Protein AF-A0A9N9GF98-F1 (afdb_monomer_lite)

InterPro domains:
  IPR001247 Exoribonuclease, phosphorolytic domain 1 [PF01138] (4-87)
  IPR012162 Polyribonucleotide nucleotidyltransferase [PTHR11252] (2-83)
  IPR015847 Exoribonuclease, phosphorolytic domain 2 [PF03725] (89-139)
  IPR020568 Ribosomal protein uS5 domain 2-type superfamily [SSF54211] (5-83)
  IPR027408 PNPase/RNase PH domain superfamily [G3DSA:3.30.230.70] (1-86)
  IPR027408 PNPase/RNase PH domain superfamily [G3DSA:3.30.230.70] (87-157)
  IPR036345 Exoribonuclease, PH domain 2 superfamily [SSF55666] (87-161)

pLDDT: mean 81.9, std 15.31, range [38.72, 94.94]

Sequence (174 aa):
MLATKSDKSIICRYGNTTILTVLTVKPLTKIINSFFPLTITFEEKFYAIGKIPNVFTKREGKPSYDAITSARLIDRSLRSFFPLVEETKFICNPSQEKLNNSPLELIVSASEEKIIMLEAGAQEIREEKLQQAIKLAHQEIQLLIGFFQHIANSLGVKKEKMEEKATEESGADK

Radius of gyration: 29.82 Å; chains: 1; bounding box: 69×49×86 Å

Foldseek 3Di:
DPPPVAPDWDWDDDPLDIDIDTDHDDPDPDPDDQD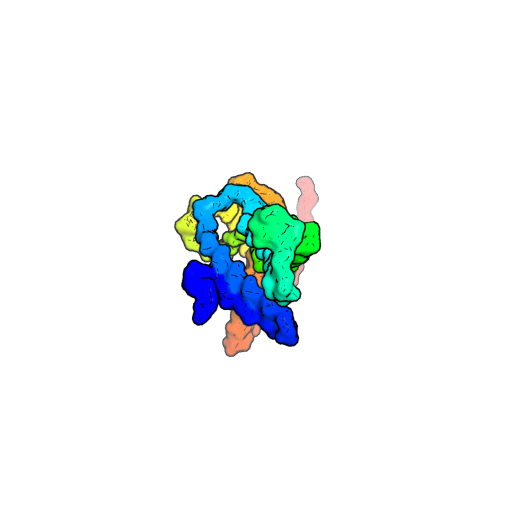DPDFFFFDDDPVSVPDFDPDPVSGDDDDDPVRVVVRVVVCVVCVVVDDRPDPPVQDPPDDPVVVVVDQKDKDWDADLPGTDDIDIDHDDDDPVVVVVNRVVVSVVVNVVVVVVVVVCVVVVPDDDDDDDDDDPPPDDDD

Organism: NCBI:txid144530

Secondary structure (DSSP, 8-state):
--STTSSEEEEEEETTEEEEEEE---------SS-----------GGGGT----STT-S--SPPHHHHHHHHHHHHHHHTTS--S------SS--HHHHTT-SEEEEEEE-SS-EEEEEEEESS--HHHHHHHHHHHHHHHHHHHHHHHHHHHHTT-PPP--------------

Structure (mmCIF, N/CA/C/O backbone):
data_AF-A0A9N9GF98-F1
#
_entry.id   AF-A0A9N9GF98-F1
#
loop_
_atom_site.group_PDB
_atom_site.id
_atom_site.type_symbol
_atom_site.label_atom_id
_atom_site.label_alt_id
_atom_site.label_comp_id
_atom_site.label_asym_id
_atom_site.label_entity_id
_atom_site.label_seq_id
_atom_site.pdbx_PDB_ins_code
_atom_site.Cartn_x
_atom_site.Cartn_y
_atom_site.Cartn_z
_atom_site.occupancy
_atom_site.B_iso_or_equiv
_atom_site.auth_seq_id
_atom_site.auth_comp_id
_atom_site.auth_asym_id
_atom_site.auth_atom_id
_atom_site.pdbx_PDB_model_num
ATOM 1 N N . MET A 1 1 ? 12.013 -20.238 -19.495 1.00 54.16 1 MET A N 1
ATOM 2 C CA . MET A 1 1 ? 11.760 -18.839 -19.085 1.00 54.16 1 MET A CA 1
ATOM 3 C C . MET A 1 1 ? 12.962 -17.993 -19.456 1.00 54.16 1 MET A C 1
ATOM 5 O O . MET A 1 1 ? 14.080 -18.463 -19.288 1.00 54.16 1 MET A O 1
ATOM 9 N N . LEU A 1 2 ? 12.746 -16.788 -19.982 1.00 80.31 2 LEU A N 1
ATOM 10 C CA . LEU A 1 2 ? 13.815 -15.804 -20.184 1.00 80.31 2 LEU A CA 1
ATOM 11 C C . LEU A 1 2 ? 14.034 -15.012 -18.883 1.00 80.31 2 LEU A C 1
ATOM 13 O O . LEU A 1 2 ? 13.113 -14.897 -18.079 1.00 80.31 2 LEU A O 1
ATOM 17 N N . ALA A 1 3 ? 15.253 -14.509 -18.660 1.00 87.12 3 ALA A N 1
ATOM 18 C CA . ALA A 1 3 ? 15.649 -13.814 -17.426 1.00 87.12 3 ALA A CA 1
ATOM 19 C C . ALA A 1 3 ? 15.389 -14.626 -16.134 1.00 87.12 3 ALA A C 1
ATOM 21 O O . ALA A 1 3 ? 14.758 -14.160 -15.197 1.00 87.12 3 ALA A O 1
ATOM 22 N N . THR A 1 4 ? 15.909 -15.852 -16.044 1.00 87.50 4 THR A N 1
ATOM 23 C CA . THR A 1 4 ? 15.676 -16.757 -14.894 1.00 87.50 4 THR A CA 1
ATOM 24 C C . THR A 1 4 ? 16.215 -16.259 -13.549 1.00 87.50 4 THR A C 1
ATOM 26 O O . THR A 1 4 ? 15.842 -16.801 -12.516 1.00 87.50 4 THR A O 1
ATOM 29 N N . LYS A 1 5 ? 17.095 -15.251 -13.549 1.00 90.88 5 LYS A N 1
ATOM 30 C CA . LYS A 1 5 ? 17.658 -14.650 -12.330 1.00 90.88 5 LYS A CA 1
ATOM 31 C C . LYS A 1 5 ? 16.813 -13.511 -11.746 1.00 90.88 5 LYS A C 1
ATOM 33 O O . LYS A 1 5 ? 17.137 -13.049 -10.660 1.00 90.88 5 LYS A O 1
ATOM 38 N N . SER A 1 6 ? 15.799 -13.020 -12.460 1.00 90.12 6 SER A N 1
ATOM 39 C CA . SER A 1 6 ? 14.892 -11.991 -11.934 1.00 90.12 6 SER A CA 1
ATOM 40 C C . SER A 1 6 ? 13.769 -12.607 -11.111 1.00 90.12 6 SER A C 1
ATOM 42 O O . SER A 1 6 ? 13.371 -13.739 -11.382 1.00 90.12 6 SER A O 1
ATOM 44 N N . ASP A 1 7 ? 13.191 -11.840 -10.190 1.00 92.12 7 ASP A N 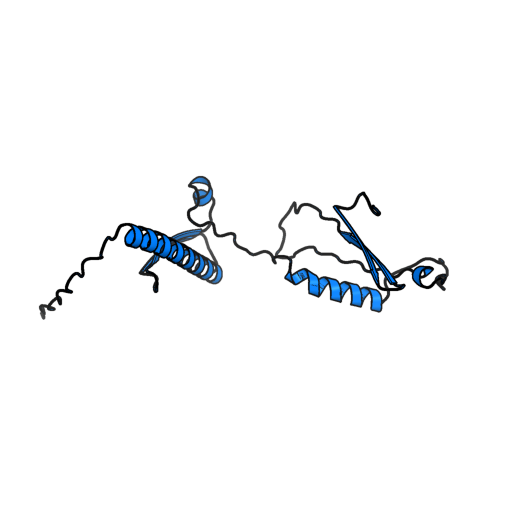1
ATOM 45 C CA . ASP A 1 7 ? 12.066 -12.303 -9.371 1.00 92.12 7 ASP A CA 1
ATOM 46 C C . ASP A 1 7 ? 10.835 -12.650 -10.213 1.00 92.12 7 ASP A C 1
ATOM 48 O O . ASP A 1 7 ? 10.164 -13.664 -9.970 1.00 92.12 7 ASP A O 1
ATOM 52 N N . LYS A 1 8 ? 10.536 -11.807 -11.212 1.00 91.69 8 LYS A N 1
ATOM 53 C CA . LYS A 1 8 ? 9.492 -12.037 -12.217 1.00 91.69 8 LYS A CA 1
ATOM 54 C C . LYS A 1 8 ? 9.931 -11.499 -13.577 1.00 91.69 8 LYS A C 1
ATOM 56 O O . LYS A 1 8 ? 10.487 -10.410 -13.677 1.00 91.69 8 LYS A O 1
ATOM 61 N N . SER A 1 9 ? 9.609 -12.232 -14.636 1.00 94.06 9 SER A N 1
ATOM 62 C CA . SER A 1 9 ? 9.767 -11.781 -16.018 1.00 94.06 9 SER A CA 1
ATOM 63 C C . SER A 1 9 ? 8.555 -12.198 -16.844 1.00 94.06 9 SER A C 1
ATOM 65 O O . SER A 1 9 ? 8.003 -13.285 -16.662 1.00 94.06 9 SER A O 1
ATOM 67 N N . ILE A 1 10 ? 8.112 -11.315 -17.737 1.00 93.38 10 ILE A N 1
ATOM 68 C CA . ILE A 1 10 ? 6.976 -11.545 -18.631 1.00 93.38 10 ILE A CA 1
ATOM 69 C C . ILE A 1 10 ? 7.360 -11.055 -20.021 1.00 93.38 10 ILE A C 1
ATOM 71 O O . ILE A 1 10 ? 7.902 -9.963 -20.181 1.00 93.38 10 ILE A O 1
ATOM 75 N N . ILE A 1 11 ? 7.054 -11.862 -21.033 1.00 93.88 11 ILE A N 1
ATOM 76 C CA . ILE A 1 11 ? 7.133 -11.444 -22.431 1.00 93.88 11 ILE A CA 1
ATOM 77 C C . ILE A 1 11 ? 5.717 -11.238 -22.921 1.00 93.88 11 ILE A C 1
ATOM 79 O O . ILE A 1 11 ? 4.927 -12.179 -22.958 1.00 93.88 11 ILE A O 1
ATOM 83 N N . CYS A 1 12 ? 5.414 -10.004 -23.294 1.00 91.94 12 CYS A N 1
ATOM 84 C CA . CYS A 1 12 ? 4.155 -9.650 -23.918 1.00 91.94 12 CYS A CA 1
ATOM 85 C C . CYS A 1 12 ? 4.393 -9.452 -25.413 1.00 91.94 12 CYS A C 1
ATOM 87 O O . CYS A 1 12 ? 5.304 -8.724 -25.812 1.00 91.94 12 CYS A O 1
ATOM 89 N N . ARG A 1 13 ? 3.575 -10.099 -26.242 1.00 94.31 13 ARG A N 1
ATOM 90 C CA . ARG A 1 13 ? 3.579 -9.906 -27.690 1.00 94.31 13 ARG A CA 1
ATOM 91 C C . ARG A 1 13 ? 2.203 -9.439 -28.130 1.00 94.31 13 ARG A C 1
ATOM 93 O O . ARG A 1 13 ? 1.213 -10.118 -27.881 1.00 94.31 13 ARG A O 1
ATOM 100 N N . TYR A 1 14 ? 2.170 -8.314 -28.830 1.00 93.81 14 TYR A N 1
ATOM 101 C CA . TYR A 1 14 ? 0.975 -7.791 -29.471 1.00 93.81 14 TYR A CA 1
ATOM 102 C C . TYR A 1 14 ? 1.257 -7.605 -30.963 1.00 93.81 14 TYR A C 1
ATOM 104 O O . TYR A 1 14 ? 2.045 -6.746 -31.364 1.00 93.81 14 TYR A O 1
ATOM 112 N N . GLY A 1 15 ? 0.669 -8.473 -31.790 1.00 94.94 15 GLY A N 1
ATOM 113 C CA . GLY A 1 15 ? 0.979 -8.552 -33.218 1.00 94.94 15 GLY A CA 1
ATOM 114 C C . GLY A 1 15 ? 2.466 -8.844 -33.469 1.00 94.94 15 GLY A C 1
ATOM 115 O O . GLY A 1 15 ? 2.978 -9.907 -33.101 1.00 94.94 15 GLY A O 1
ATOM 116 N N . ASN A 1 16 ? 3.163 -7.887 -34.085 1.00 92.62 16 ASN A N 1
ATOM 117 C CA . ASN A 1 16 ? 4.601 -7.969 -34.371 1.00 92.62 16 ASN A CA 1
ATOM 118 C C . ASN A 1 16 ? 5.479 -7.278 -33.315 1.00 92.62 16 ASN A C 1
ATOM 120 O O . ASN A 1 16 ? 6.699 -7.407 -33.363 1.00 92.62 16 ASN A O 1
ATOM 124 N N . THR A 1 17 ? 4.882 -6.593 -32.340 1.00 92.56 17 THR A N 1
ATOM 125 C CA . THR A 1 17 ? 5.613 -5.918 -31.266 1.00 92.56 17 THR A CA 1
ATOM 126 C C . T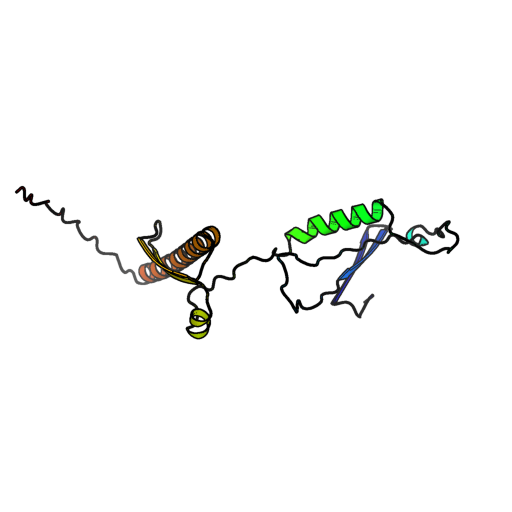HR A 1 17 ? 5.785 -6.870 -30.093 1.00 92.56 17 THR A C 1
ATOM 128 O O . THR A 1 17 ? 4.817 -7.467 -29.624 1.00 92.56 17 THR A O 1
ATOM 131 N N . THR A 1 18 ? 7.017 -7.019 -29.608 1.00 93.62 18 THR A N 1
ATOM 132 C CA . THR A 1 18 ? 7.336 -7.850 -28.439 1.00 93.62 18 THR A CA 1
ATOM 133 C C . THR A 1 18 ? 8.059 -7.011 -27.398 1.00 93.62 18 THR A C 1
ATOM 135 O O . THR A 1 18 ? 9.025 -6.325 -27.722 1.00 93.62 18 THR A O 1
ATOM 138 N N . ILE A 1 19 ? 7.603 -7.086 -26.150 1.00 94.00 19 ILE A N 1
ATOM 139 C CA . ILE A 1 19 ? 8.187 -6.391 -25.004 1.00 94.00 19 ILE A CA 1
ATOM 140 C C . ILE A 1 19 ? 8.555 -7.437 -23.955 1.00 94.00 19 ILE A C 1
ATOM 142 O O . ILE A 1 19 ? 7.724 -8.257 -23.561 1.00 94.00 19 ILE A O 1
ATOM 146 N N . LEU A 1 20 ? 9.808 -7.404 -23.505 1.00 94.56 20 LEU A N 1
ATOM 147 C CA . LEU A 1 20 ? 10.268 -8.157 -22.344 1.00 94.56 20 LEU A CA 1
ATOM 148 C C . LEU A 1 20 ? 10.244 -7.227 -21.129 1.00 94.56 20 LEU A C 1
ATOM 150 O O . LEU A 1 20 ? 11.031 -6.287 -21.053 1.00 94.56 20 LEU A O 1
ATOM 154 N N . THR A 1 21 ? 9.373 -7.526 -20.173 1.00 92.94 21 THR A N 1
ATOM 155 C CA . THR A 1 21 ? 9.293 -6.822 -18.894 1.00 92.94 21 THR A CA 1
ATOM 156 C C . THR A 1 21 ? 9.935 -7.679 -17.815 1.00 92.94 21 THR A C 1
ATOM 158 O O . THR A 1 21 ? 9.603 -8.856 -17.664 1.00 92.94 21 THR A O 1
ATOM 161 N N . VAL A 1 22 ? 10.853 -7.092 -17.053 1.00 94.88 22 VAL A N 1
ATOM 162 C CA . VAL A 1 22 ? 11.572 -7.763 -15.966 1.00 94.88 22 VAL A CA 1
ATOM 163 C C . VAL A 1 22 ? 11.395 -6.957 -14.686 1.00 94.88 22 VAL A C 1
ATOM 165 O O . VAL A 1 22 ? 11.568 -5.741 -14.693 1.00 94.88 22 VAL A O 1
ATOM 168 N N . LEU A 1 23 ? 11.054 -7.641 -13.596 1.00 92.44 23 LEU A N 1
ATOM 169 C CA . LEU A 1 23 ? 10.908 -7.076 -12.263 1.00 92.44 23 LEU A CA 1
ATOM 170 C C . LEU A 1 23 ? 11.935 -7.716 -11.330 1.00 92.44 23 LEU A C 1
ATOM 172 O O . LEU A 1 23 ? 12.009 -8.943 -11.217 1.00 92.44 23 LEU A O 1
ATOM 176 N N . THR A 1 24 ? 12.665 -6.860 -10.624 1.00 91.94 24 THR A N 1
ATOM 177 C CA . THR A 1 24 ? 13.596 -7.255 -9.570 1.00 91.94 24 THR A CA 1
ATOM 178 C C . THR A 1 24 ? 13.249 -6.490 -8.302 1.00 91.94 24 THR A C 1
ATOM 180 O O . THR A 1 24 ? 13.131 -5.264 -8.328 1.00 91.94 24 THR A O 1
ATOM 183 N N . VAL A 1 25 ? 13.090 -7.204 -7.195 1.00 89.44 25 VAL A N 1
ATOM 184 C CA . VAL A 1 25 ? 12.684 -6.670 -5.899 1.00 89.44 25 VAL A CA 1
ATOM 185 C C . VAL A 1 25 ? 13.802 -6.914 -4.899 1.00 89.44 25 VAL A C 1
ATOM 187 O O . VAL A 1 25 ? 14.270 -8.032 -4.707 1.00 89.44 25 VAL A O 1
ATOM 190 N N . LYS A 1 26 ? 14.225 -5.849 -4.219 1.00 85.56 26 LYS A N 1
ATOM 191 C CA . LYS A 1 26 ? 15.147 -5.943 -3.088 1.00 85.56 26 LYS A CA 1
ATOM 192 C C . LYS A 1 26 ? 14.352 -5.759 -1.793 1.00 85.56 26 LYS A C 1
ATOM 194 O O . LYS A 1 26 ? 13.569 -4.810 -1.727 1.00 85.56 26 LYS A O 1
ATOM 199 N N . PRO A 1 27 ? 14.549 -6.600 -0.758 1.00 75.88 27 PRO A N 1
ATOM 200 C CA . PRO A 1 27 ? 13.939 -6.353 0.543 1.00 75.88 27 PRO A CA 1
ATOM 201 C C . PRO A 1 27 ? 14.387 -4.984 1.075 1.00 75.88 27 PRO A C 1
ATOM 203 O O . PRO A 1 27 ? 15.577 -4.653 1.048 1.00 75.88 27 PRO A O 1
ATOM 206 N N . LEU A 1 28 ? 13.428 -4.174 1.528 1.00 68.69 28 LEU A N 1
ATOM 207 C CA . LEU A 1 28 ? 13.676 -2.849 2.097 1.00 68.69 28 LEU A CA 1
ATOM 208 C C . LEU A 1 28 ? 14.366 -3.009 3.458 1.00 68.69 28 LEU A C 1
ATOM 210 O O . LEU A 1 28 ? 13.749 -3.441 4.424 1.00 68.69 28 LEU A O 1
ATOM 214 N N . THR A 1 29 ? 15.657 -2.682 3.532 1.00 59.22 29 THR A N 1
ATOM 215 C CA . THR A 1 29 ? 16.468 -2.855 4.752 1.00 59.22 29 THR A CA 1
ATOM 216 C C . THR A 1 29 ? 16.561 -1.603 5.625 1.00 59.22 29 THR A C 1
ATOM 218 O O . THR A 1 29 ? 16.955 -1.709 6.783 1.00 59.22 29 THR A O 1
ATOM 221 N N . LYS A 1 30 ? 16.210 -0.418 5.105 1.00 55.03 30 LYS A N 1
ATOM 222 C CA . LYS A 1 30 ? 16.195 0.853 5.848 1.00 55.03 30 LYS A CA 1
ATOM 223 C C . LYS A 1 30 ? 15.046 1.736 5.366 1.00 55.03 30 LYS A C 1
ATOM 225 O O . LYS A 1 30 ? 15.026 2.132 4.203 1.00 55.03 30 LYS A O 1
ATOM 230 N N . ILE A 1 31 ? 14.121 2.060 6.266 1.00 53.28 31 ILE A N 1
ATOM 231 C CA . ILE A 1 31 ? 13.086 3.076 6.045 1.00 53.28 31 ILE A CA 1
ATOM 232 C C . ILE A 1 31 ? 13.726 4.417 6.397 1.00 53.28 31 ILE A C 1
ATOM 234 O O . ILE A 1 31 ? 13.680 4.867 7.536 1.00 53.28 31 ILE A O 1
ATOM 238 N N . ILE A 1 32 ? 14.429 5.008 5.436 1.00 48.12 32 ILE A N 1
ATOM 239 C CA . ILE A 1 32 ? 14.906 6.384 5.548 1.00 48.12 32 ILE A CA 1
ATOM 240 C C . ILE A 1 32 ? 14.134 7.162 4.487 1.00 48.12 32 ILE A C 1
ATOM 242 O O . ILE A 1 32 ? 14.382 6.995 3.294 1.00 48.12 32 ILE A O 1
ATOM 246 N N . ASN A 1 33 ? 13.207 7.992 4.967 1.00 49.47 33 ASN A N 1
ATOM 247 C CA . ASN A 1 33 ? 12.352 8.934 4.238 1.00 49.47 33 ASN A CA 1
ATOM 248 C C . ASN A 1 33 ? 11.066 8.359 3.617 1.00 49.47 33 ASN A C 1
ATOM 250 O O . ASN A 1 33 ? 10.990 7.199 3.222 1.00 49.47 33 ASN A O 1
ATOM 254 N N . SER A 1 34 ? 10.063 9.236 3.499 1.00 56.91 34 SER A N 1
ATOM 255 C CA . SER A 1 34 ? 8.720 9.049 2.918 1.00 56.91 34 SER A CA 1
ATOM 256 C C . SER A 1 34 ? 8.715 8.780 1.400 1.00 56.91 34 SER A C 1
ATOM 258 O O . SER A 1 34 ? 7.823 9.223 0.680 1.00 56.91 34 SER A O 1
ATOM 260 N N . PHE A 1 35 ? 9.739 8.104 0.878 1.00 64.50 35 PHE A N 1
ATOM 261 C CA . PHE A 1 35 ? 9.965 7.903 -0.548 1.00 64.50 35 PHE A CA 1
ATOM 262 C C . PHE A 1 35 ? 10.011 6.411 -0.882 1.00 64.50 35 PHE A C 1
ATOM 264 O O . PHE A 1 35 ? 10.853 5.679 -0.369 1.00 64.50 35 PHE A O 1
ATOM 271 N N . PHE A 1 36 ? 9.131 5.961 -1.780 1.00 76.12 36 PHE A N 1
ATOM 272 C CA . PHE A 1 36 ? 9.167 4.598 -2.309 1.00 76.12 36 PHE A CA 1
ATOM 273 C C . PHE A 1 36 ? 10.164 4.515 -3.484 1.00 76.12 36 PHE A C 1
ATOM 275 O O . PHE A 1 36 ? 9.915 5.142 -4.527 1.00 76.12 36 PHE A O 1
ATOM 282 N N . PRO A 1 37 ? 11.281 3.764 -3.354 1.00 80.75 37 PRO A N 1
ATOM 283 C CA . PRO A 1 37 ? 12.357 3.724 -4.343 1.00 80.75 37 PRO A CA 1
ATOM 284 C C . PRO A 1 37 ? 12.011 2.821 -5.538 1.00 80.75 37 PRO A C 1
ATOM 286 O O . PRO A 1 37 ? 12.671 1.819 -5.803 1.00 80.75 37 PRO A O 1
ATOM 289 N N . LEU A 1 38 ? 10.968 3.192 -6.281 1.00 86.00 38 LEU A N 1
ATOM 290 C CA . LEU A 1 38 ? 10.616 2.592 -7.565 1.00 86.00 38 LEU A CA 1
ATOM 291 C C . LEU A 1 38 ? 11.411 3.266 -8.683 1.00 86.00 38 LEU A C 1
ATOM 293 O O . LEU A 1 38 ? 11.369 4.489 -8.827 1.00 86.00 38 LEU A O 1
ATOM 297 N N . THR A 1 39 ? 12.129 2.455 -9.458 1.00 90.19 39 THR A N 1
ATOM 298 C CA . THR A 1 39 ? 12.850 2.877 -10.662 1.00 90.19 39 THR A CA 1
ATOM 299 C C . THR A 1 39 ? 12.351 2.058 -11.840 1.00 90.19 39 THR A C 1
ATOM 301 O O . THR A 1 39 ? 12.362 0.830 -11.782 1.00 90.19 39 THR A O 1
ATOM 304 N N . ILE A 1 40 ? 11.944 2.737 -12.911 1.00 92.75 40 ILE A N 1
ATOM 305 C CA . ILE A 1 40 ? 11.511 2.103 -14.156 1.00 92.75 40 ILE A CA 1
ATOM 306 C C . ILE A 1 40 ? 12.436 2.548 -15.278 1.00 92.75 40 ILE A C 1
ATOM 308 O O . ILE A 1 40 ? 12.631 3.744 -15.501 1.00 92.75 40 ILE A O 1
ATOM 312 N N . THR A 1 41 ? 12.994 1.577 -15.992 1.00 92.44 41 THR A N 1
ATOM 313 C CA . THR A 1 41 ? 13.789 1.801 -17.197 1.00 92.44 41 THR A CA 1
ATOM 314 C C . THR A 1 41 ? 13.041 1.246 -18.400 1.00 92.44 41 THR A C 1
ATOM 316 O O . THR A 1 41 ? 12.547 0.120 -18.385 1.00 92.44 41 THR A O 1
ATOM 319 N N . PHE A 1 42 ? 12.942 2.056 -19.450 1.00 94.25 42 PHE A N 1
ATOM 320 C CA . PHE A 1 42 ? 12.388 1.645 -20.732 1.00 94.25 42 PHE A CA 1
ATOM 321 C C . PHE A 1 42 ? 13.457 1.858 -21.798 1.00 94.25 42 PHE A C 1
ATOM 323 O O . PHE A 1 42 ? 14.020 2.949 -21.908 1.00 94.25 42 PHE A O 1
ATOM 330 N N . GLU A 1 43 ? 13.757 0.805 -22.550 1.00 91.50 43 GLU A N 1
ATOM 331 C CA . GLU A 1 43 ? 14.765 0.823 -23.604 1.00 91.50 43 GLU A CA 1
ATOM 332 C C . GLU A 1 43 ? 14.191 0.233 -24.886 1.00 91.50 43 GLU A C 1
ATOM 334 O O . GLU A 1 43 ? 13.741 -0.913 -24.913 1.00 91.50 43 GLU A O 1
ATOM 339 N N . GLU A 1 44 ? 14.278 0.998 -25.968 1.00 90.50 44 GLU A N 1
ATOM 340 C CA . GLU A 1 44 ? 13.970 0.518 -27.308 1.00 90.50 44 GLU A CA 1
ATOM 341 C C . GLU A 1 44 ? 15.250 0.037 -27.978 1.00 90.50 44 GLU A C 1
ATOM 343 O O . GLU A 1 44 ? 16.275 0.725 -27.984 1.00 90.50 44 GLU A O 1
ATOM 348 N N . LYS A 1 45 ? 15.198 -1.165 -28.548 1.00 90.62 45 LYS A N 1
ATOM 349 C CA . LYS A 1 45 ? 16.337 -1.748 -29.250 1.00 90.62 45 LYS A CA 1
ATOM 350 C C . LYS A 1 45 ? 16.162 -1.588 -30.748 1.00 90.62 45 LYS A C 1
ATOM 352 O O . LYS A 1 45 ? 15.125 -1.953 -31.294 1.00 90.62 45 LYS A O 1
ATOM 357 N N . PHE A 1 46 ? 17.190 -1.097 -31.436 1.00 88.62 46 PHE A N 1
ATOM 358 C CA . PHE A 1 46 ? 17.101 -0.819 -32.877 1.00 88.62 46 PHE A CA 1
ATOM 359 C C . PHE A 1 46 ? 16.931 -2.094 -33.711 1.00 88.62 46 PHE A C 1
ATOM 361 O O . PHE A 1 46 ? 16.296 -2.071 -34.768 1.00 88.62 46 PHE A O 1
ATOM 368 N N . TYR A 1 47 ? 17.415 -3.231 -33.205 1.00 90.38 47 TYR A N 1
ATOM 369 C CA . TYR A 1 47 ? 17.179 -4.523 -33.843 1.00 90.38 47 TYR A CA 1
ATOM 370 C C . TYR A 1 47 ? 15.693 -4.911 -33.868 1.00 90.38 47 TYR A C 1
ATOM 372 O O . TYR A 1 47 ? 15.306 -5.705 -34.720 1.00 90.38 47 TYR A O 1
ATOM 380 N N . ALA A 1 48 ? 14.844 -4.340 -33.000 1.00 89.25 48 ALA A N 1
ATOM 381 C CA . ALA A 1 48 ? 13.402 -4.600 -33.009 1.00 89.25 48 ALA A CA 1
ATOM 382 C C . ALA A 1 48 ? 12.735 -4.132 -34.315 1.00 89.25 48 ALA A C 1
ATOM 384 O O . ALA A 1 48 ? 11.724 -4.691 -34.726 1.00 89.25 48 ALA A O 1
ATOM 385 N N . ILE A 1 49 ? 13.337 -3.150 -34.994 1.00 90.94 49 ILE A N 1
ATOM 386 C CA . ILE A 1 49 ? 12.926 -2.664 -36.319 1.00 90.94 49 ILE A CA 1
ATOM 387 C C . ILE A 1 49 ? 13.911 -3.076 -37.427 1.00 90.94 49 ILE A C 1
ATOM 389 O O . ILE A 1 49 ? 13.861 -2.535 -38.529 1.00 90.94 49 ILE A O 1
ATOM 393 N N . GLY A 1 50 ? 14.846 -3.988 -37.133 1.00 89.44 50 GLY A N 1
ATOM 394 C CA . GLY A 1 50 ? 15.860 -4.455 -38.082 1.00 89.44 50 GLY A CA 1
ATOM 395 C C . GLY A 1 50 ? 16.887 -3.395 -38.497 1.00 89.44 50 GLY A C 1
ATOM 396 O O . GLY A 1 50 ? 17.507 -3.532 -39.549 1.00 89.44 50 GLY A O 1
ATOM 397 N N . LYS A 1 51 ? 17.070 -2.326 -37.708 1.00 89.00 51 LYS A N 1
ATOM 398 C CA . LYS A 1 51 ? 18.041 -1.261 -38.006 1.00 89.00 51 LYS A CA 1
ATOM 399 C C . LYS A 1 51 ? 19.284 -1.374 -37.129 1.00 89.00 51 LYS A C 1
ATOM 401 O O . LYS A 1 51 ? 19.223 -1.817 -35.986 1.00 89.00 51 LYS A O 1
ATOM 406 N N . ILE A 1 52 ? 20.415 -0.917 -37.664 1.00 88.50 52 ILE A N 1
ATOM 407 C CA . ILE A 1 52 ? 21.653 -0.722 -36.901 1.00 88.50 52 ILE A CA 1
ATOM 408 C C . ILE A 1 52 ? 21.706 0.749 -36.457 1.00 88.50 52 ILE A C 1
ATOM 410 O O . ILE A 1 52 ? 21.470 1.627 -37.293 1.00 88.50 52 ILE A O 1
ATOM 414 N N . PRO A 1 53 ? 22.023 1.051 -35.182 1.00 86.06 53 PRO A N 1
ATOM 415 C CA . PRO A 1 53 ? 22.131 2.425 -34.703 1.00 86.06 53 PRO A CA 1
ATOM 416 C C . PRO A 1 53 ? 23.099 3.258 -35.553 1.00 86.06 53 PRO A C 1
ATOM 418 O O . PRO A 1 53 ? 24.252 2.872 -35.773 1.00 86.06 53 PRO A O 1
ATOM 421 N N . ASN A 1 54 ? 22.659 4.436 -36.003 1.00 84.81 54 ASN A N 1
ATOM 422 C CA . ASN A 1 54 ? 23.489 5.355 -36.787 1.00 84.81 54 ASN A CA 1
ATOM 423 C C . ASN A 1 54 ? 24.346 6.265 -35.889 1.00 84.81 54 ASN A C 1
ATOM 425 O O . ASN A 1 54 ? 24.335 7.484 -36.005 1.00 84.81 54 ASN A O 1
ATOM 429 N N . VAL A 1 55 ? 25.052 5.654 -34.942 1.00 85.81 55 VAL A N 1
ATOM 430 C CA . VAL A 1 55 ? 25.955 6.326 -33.999 1.00 85.81 55 VAL A CA 1
ATOM 431 C C . VAL A 1 55 ? 27.335 5.692 -34.147 1.00 85.81 55 VAL A C 1
ATOM 433 O O . VAL A 1 55 ? 27.429 4.516 -34.500 1.00 85.81 55 VAL A O 1
ATOM 436 N N . PHE A 1 56 ? 28.409 6.445 -33.891 1.00 84.62 56 PHE A N 1
ATOM 437 C CA . PHE A 1 56 ? 29.792 5.977 -34.061 1.00 84.62 56 PHE A CA 1
ATOM 438 C C . PHE A 1 56 ? 30.059 4.632 -33.362 1.00 84.62 56 PHE A C 1
ATOM 440 O O . PHE A 1 56 ? 30.616 3.717 -33.957 1.00 84.62 56 PHE A O 1
ATOM 447 N N . THR A 1 57 ? 29.564 4.470 -32.134 1.00 85.81 57 THR A N 1
ATOM 448 C CA . THR A 1 57 ? 29.710 3.255 -31.318 1.00 85.81 57 THR A CA 1
ATOM 449 C C . THR A 1 57 ? 28.832 2.078 -31.764 1.00 85.81 57 THR A C 1
ATOM 451 O O . THR A 1 57 ? 28.961 1.000 -31.190 1.00 85.81 57 THR A O 1
ATOM 454 N N . LYS A 1 58 ? 27.930 2.269 -32.747 1.00 85.75 58 LYS A N 1
ATOM 455 C CA . LYS A 1 58 ? 26.983 1.264 -33.285 1.00 85.75 58 LYS A CA 1
ATOM 456 C C . LYS A 1 58 ? 26.183 0.498 -32.215 1.00 85.75 58 LYS A C 1
ATOM 458 O O . LYS A 1 58 ? 25.781 -0.641 -32.430 1.00 85.75 58 LYS A O 1
ATOM 463 N N . ARG A 1 59 ? 25.949 1.126 -31.061 1.00 84.06 59 ARG A N 1
ATOM 464 C CA . ARG A 1 59 ? 25.239 0.571 -29.898 1.00 84.06 59 ARG A CA 1
ATOM 465 C C . ARG A 1 59 ? 24.205 1.567 -29.393 1.00 84.06 59 ARG A C 1
ATOM 467 O O . ARG A 1 59 ? 24.366 2.771 -29.608 1.00 84.06 59 ARG A O 1
ATOM 474 N N . GLU A 1 60 ? 23.167 1.073 -28.722 1.00 83.12 60 GLU A N 1
ATOM 475 C CA . GLU A 1 60 ? 22.231 1.938 -28.009 1.00 83.12 60 GLU A CA 1
ATOM 476 C C . GLU A 1 60 ? 22.968 2.722 -26.915 1.00 83.12 60 GLU A C 1
ATOM 478 O O . GLU A 1 60 ? 23.765 2.169 -26.156 1.00 83.12 60 GLU A O 1
ATOM 483 N N . GLY A 1 61 ? 22.741 4.034 -26.891 1.00 83.88 61 GLY A N 1
ATOM 484 C CA . GLY A 1 61 ? 23.349 4.951 -25.934 1.00 83.88 61 GLY A CA 1
ATOM 485 C C . GLY A 1 61 ? 22.375 5.334 -24.826 1.00 83.88 61 GLY A C 1
ATOM 486 O O . GLY A 1 61 ? 21.629 4.507 -24.310 1.00 83.88 61 GLY A O 1
ATOM 487 N N . LYS A 1 62 ? 22.376 6.619 -24.464 1.00 86.56 62 LYS A N 1
ATOM 488 C CA . LYS A 1 62 ? 21.413 7.159 -23.499 1.00 86.56 62 LYS A CA 1
ATOM 489 C C . LYS A 1 62 ? 19.970 6.977 -24.006 1.00 86.56 62 LYS A C 1
ATOM 491 O O . LYS A 1 62 ? 19.755 7.080 -25.216 1.00 86.56 62 LYS A O 1
ATOM 496 N N . PRO A 1 63 ? 18.994 6.764 -23.105 1.00 88.19 63 PRO A N 1
ATOM 497 C CA . PRO A 1 63 ? 17.585 6.685 -23.477 1.00 88.19 63 PRO A CA 1
ATOM 498 C C . PRO A 1 63 ? 17.119 7.923 -24.254 1.00 88.19 63 PRO A C 1
ATOM 500 O O . PRO A 1 63 ? 17.511 9.047 -23.929 1.00 88.19 63 PRO A O 1
ATOM 503 N N . SER A 1 64 ? 16.275 7.714 -25.266 1.00 89.50 64 SER A N 1
ATOM 504 C CA . SER A 1 64 ? 15.626 8.795 -26.015 1.00 89.50 64 SER A CA 1
ATOM 505 C C . SER A 1 64 ? 14.576 9.516 -25.158 1.00 89.50 64 SER A C 1
ATOM 507 O O . SER A 1 64 ? 14.118 8.993 -24.139 1.00 89.50 64 SER A O 1
ATOM 509 N N . TYR A 1 65 ? 14.155 10.714 -25.575 1.00 91.81 65 TYR A N 1
ATOM 510 C CA . TYR A 1 65 ? 13.076 11.443 -24.895 1.00 91.81 65 TYR A CA 1
ATOM 511 C C . TYR A 1 65 ? 11.762 10.651 -24.864 1.00 91.81 65 TYR A C 1
ATOM 513 O O . TYR A 1 65 ? 11.084 10.643 -23.834 1.00 91.81 65 TYR A O 1
ATOM 521 N N . ASP A 1 66 ? 11.441 9.934 -25.941 1.00 92.00 66 ASP A N 1
ATOM 522 C CA . ASP A 1 66 ? 10.244 9.088 -26.026 1.00 92.00 66 ASP A CA 1
ATOM 523 C C . ASP A 1 66 ? 10.325 7.903 -25.060 1.00 92.00 66 ASP A C 1
ATOM 525 O O . ASP A 1 66 ? 9.364 7.607 -24.345 1.00 92.00 66 ASP A O 1
ATOM 529 N N . ALA A 1 67 ? 11.505 7.287 -24.943 1.00 91.94 67 ALA A N 1
ATOM 530 C CA . ALA A 1 67 ? 11.738 6.209 -23.993 1.00 91.94 67 ALA A CA 1
ATOM 531 C C . ALA A 1 67 ? 11.628 6.691 -22.536 1.00 91.94 67 ALA A C 1
ATOM 533 O O . ALA A 1 67 ? 10.979 6.047 -21.712 1.00 91.94 67 ALA A O 1
ATOM 534 N N . ILE A 1 68 ? 12.191 7.863 -22.220 1.00 93.25 68 ILE A N 1
ATOM 535 C CA . ILE A 1 68 ? 12.074 8.489 -20.892 1.00 93.25 68 ILE A CA 1
ATOM 536 C C . ILE A 1 68 ? 10.611 8.819 -20.575 1.00 93.25 68 ILE A C 1
ATOM 538 O O . ILE A 1 68 ? 10.151 8.612 -19.450 1.00 93.25 68 ILE A O 1
ATOM 542 N N . THR A 1 69 ? 9.870 9.338 -21.553 1.00 92.56 69 THR A N 1
ATOM 543 C CA . THR A 1 69 ? 8.454 9.691 -21.389 1.00 92.56 69 THR A CA 1
ATOM 544 C C . THR A 1 69 ? 7.608 8.446 -21.146 1.00 92.56 69 THR A C 1
ATOM 546 O O . THR A 1 69 ? 6.797 8.436 -20.219 1.00 92.56 69 THR A O 1
ATOM 549 N N . SER A 1 70 ? 7.866 7.372 -21.893 1.00 94.25 70 SER A N 1
ATOM 550 C CA . SER A 1 70 ? 7.215 6.070 -21.719 1.00 94.25 70 SER A CA 1
ATOM 551 C C . SER A 1 70 ? 7.514 5.467 -20.345 1.00 94.25 70 SER A C 1
ATOM 553 O O . SER A 1 70 ? 6.590 5.079 -19.631 1.00 94.25 70 SER A O 1
ATOM 555 N N . ALA A 1 71 ? 8.778 5.487 -19.904 1.00 94.00 71 ALA A N 1
ATOM 556 C CA . ALA A 1 71 ? 9.164 5.044 -18.562 1.00 94.00 71 ALA A CA 1
ATOM 557 C C . ALA A 1 71 ? 8.427 5.821 -17.457 1.00 94.00 71 ALA A C 1
ATOM 559 O O . ALA A 1 71 ? 7.928 5.225 -16.504 1.00 94.00 71 ALA A O 1
ATOM 560 N N . ARG A 1 72 ? 8.306 7.149 -17.595 1.00 93.88 72 ARG A N 1
ATOM 561 C CA . ARG A 1 72 ? 7.578 8.005 -16.639 1.00 93.88 72 ARG A CA 1
ATOM 562 C C . ARG A 1 72 ? 6.074 7.739 -16.627 1.00 93.88 72 ARG A C 1
ATOM 564 O O . ARG A 1 72 ? 5.461 7.823 -15.568 1.00 93.88 72 ARG A O 1
ATOM 571 N N . LEU A 1 73 ? 5.477 7.458 -17.784 1.00 94.00 73 LEU A N 1
ATOM 572 C CA . LEU A 1 73 ? 4.068 7.073 -17.898 1.00 94.00 73 LEU A CA 1
ATOM 573 C C . LEU A 1 73 ? 3.793 5.782 -17.123 1.00 94.00 73 LEU A C 1
ATOM 575 O O . LEU A 1 73 ? 2.879 5.746 -16.299 1.00 94.00 73 LEU A O 1
ATOM 579 N N . ILE A 1 74 ? 4.639 4.769 -17.323 1.00 93.06 74 ILE A N 1
ATOM 580 C CA . ILE A 1 74 ? 4.551 3.498 -16.598 1.00 93.06 74 ILE A CA 1
ATOM 581 C C . ILE A 1 74 ? 4.744 3.743 -15.095 1.00 93.06 74 ILE A C 1
ATOM 583 O O . ILE A 1 74 ? 3.917 3.292 -14.305 1.00 93.06 74 ILE A O 1
ATOM 587 N N . ASP A 1 75 ? 5.759 4.517 -14.692 1.00 90.94 75 ASP A N 1
ATOM 588 C CA . ASP A 1 75 ? 6.035 4.797 -13.275 1.00 90.94 75 ASP A CA 1
ATOM 589 C C . ASP A 1 75 ? 4.844 5.453 -12.582 1.00 90.94 75 ASP A C 1
ATOM 591 O O . ASP A 1 75 ? 4.394 4.961 -11.554 1.00 90.94 75 ASP A O 1
ATOM 595 N N . ARG A 1 76 ? 4.255 6.492 -13.183 1.00 88.62 76 ARG A N 1
ATOM 596 C CA . ARG A 1 76 ? 3.072 7.163 -12.625 1.00 88.62 76 ARG A CA 1
ATOM 597 C C . ARG A 1 76 ? 1.876 6.226 -12.491 1.00 88.62 76 ARG A C 1
ATOM 599 O O . ARG A 1 76 ? 1.181 6.296 -11.483 1.00 88.62 76 ARG A O 1
ATOM 606 N N . SER A 1 77 ? 1.649 5.363 -13.482 1.00 90.75 77 SER A N 1
ATOM 607 C CA . SER A 1 77 ? 0.537 4.407 -13.450 1.00 90.75 77 SER A CA 1
ATOM 608 C C . SER A 1 77 ? 0.720 3.324 -12.386 1.00 90.75 77 SER A C 1
ATOM 610 O O . SER A 1 77 ? -0.249 2.936 -11.746 1.00 90.75 77 SER A O 1
ATOM 612 N N . LEU A 1 78 ? 1.955 2.861 -12.160 1.00 87.75 78 LEU A N 1
ATOM 613 C CA . LEU A 1 78 ? 2.240 1.796 -11.201 1.00 87.75 78 LEU A CA 1
ATOM 614 C C . LEU A 1 78 ? 2.416 2.317 -9.774 1.00 87.75 78 LEU A C 1
ATOM 616 O O . LEU A 1 78 ? 2.114 1.603 -8.823 1.00 87.75 78 LEU A O 1
ATOM 620 N N . ARG A 1 79 ? 2.882 3.559 -9.602 1.00 82.31 79 ARG A N 1
ATOM 621 C CA . ARG A 1 79 ? 3.205 4.128 -8.288 1.00 82.31 79 ARG A CA 1
ATOM 622 C C . ARG A 1 79 ? 1.989 4.244 -7.368 1.00 82.31 79 ARG A C 1
ATOM 624 O O . ARG A 1 79 ? 2.175 4.139 -6.164 1.00 82.31 79 ARG A O 1
ATOM 631 N N . SER A 1 80 ? 0.772 4.397 -7.900 1.00 80.56 80 SER A N 1
ATOM 632 C CA . SER A 1 80 ? -0.451 4.414 -7.080 1.00 80.56 80 SER A CA 1
ATOM 633 C C . SER A 1 80 ? -0.793 3.056 -6.461 1.00 80.56 80 SER A C 1
ATOM 635 O O . SER A 1 80 ? -1.469 3.014 -5.439 1.00 80.56 80 SER A O 1
ATOM 637 N N . PHE A 1 81 ? -0.330 1.952 -7.054 1.00 80.75 81 PHE A N 1
ATOM 638 C CA . PHE A 1 81 ? -0.574 0.605 -6.536 1.00 80.75 81 PHE A CA 1
ATOM 639 C C . PHE A 1 81 ? 0.376 0.226 -5.397 1.00 80.75 81 PHE A C 1
ATOM 641 O O . PHE A 1 81 ? 0.145 -0.775 -4.721 1.00 80.75 81 PHE A O 1
ATOM 648 N N . PHE A 1 82 ? 1.442 1.001 -5.178 1.00 74.81 82 PHE A N 1
ATOM 649 C CA . PHE A 1 82 ? 2.333 0.807 -4.044 1.00 74.81 82 PHE A CA 1
ATOM 650 C C . PHE A 1 82 ? 1.899 1.734 -2.908 1.00 74.81 82 PHE A C 1
ATOM 652 O O . PHE A 1 82 ? 1.828 2.946 -3.124 1.00 74.81 82 PHE A O 1
ATOM 659 N N . PRO A 1 83 ? 1.628 1.206 -1.703 1.00 63.75 83 PRO A N 1
ATOM 660 C CA . PRO A 1 83 ? 1.276 2.046 -0.570 1.00 63.75 83 PRO A CA 1
ATOM 661 C C . PRO A 1 83 ? 2.434 3.013 -0.294 1.00 63.75 83 PRO A C 1
ATOM 663 O O . PRO A 1 83 ? 3.553 2.600 0.024 1.00 63.75 83 PRO A O 1
ATOM 666 N N . LEU A 1 84 ? 2.185 4.315 -0.465 1.00 54.59 84 LEU A N 1
ATOM 667 C CA . LEU A 1 84 ? 3.099 5.350 0.002 1.00 54.59 84 LEU A CA 1
ATOM 668 C C . LEU A 1 84 ? 3.132 5.257 1.528 1.00 54.59 84 LEU A C 1
ATOM 670 O O . LEU A 1 84 ? 2.095 5.253 2.183 1.00 54.59 84 LEU A O 1
ATOM 674 N N . VAL A 1 85 ? 4.332 5.122 2.082 1.00 48.72 85 VAL A N 1
ATOM 675 C CA . VAL A 1 85 ? 4.571 4.930 3.514 1.00 48.72 85 VAL A CA 1
ATOM 676 C C . VAL A 1 85 ? 4.077 6.149 4.299 1.00 48.72 85 VAL A C 1
ATOM 678 O O . VAL A 1 85 ? 4.807 7.121 4.444 1.00 48.72 85 VAL A O 1
ATOM 681 N N . GLU A 1 86 ? 2.829 6.089 4.756 1.00 44.16 86 GLU A N 1
ATOM 682 C CA . GLU A 1 86 ? 2.424 6.091 6.167 1.00 44.16 86 GLU A CA 1
ATOM 683 C C . GLU A 1 86 ? 1.052 5.397 6.285 1.00 44.16 86 GLU A C 1
ATOM 685 O O . GLU A 1 86 ? 0.065 5.989 6.707 1.00 44.16 86 GLU A O 1
ATOM 690 N N . GLU A 1 87 ? 0.969 4.101 5.974 1.00 46.03 87 GLU A N 1
ATOM 691 C CA . GLU A 1 87 ? 0.053 3.283 6.770 1.00 46.03 87 GLU A CA 1
ATOM 692 C C . GLU A 1 87 ? 0.719 3.152 8.139 1.00 46.03 87 GLU A C 1
ATOM 694 O O . GLU A 1 87 ? 1.520 2.247 8.385 1.00 46.03 87 GLU A O 1
ATOM 699 N N . THR A 1 88 ? 0.459 4.106 9.037 1.00 52.44 88 THR A N 1
ATOM 700 C CA . THR A 1 88 ? 0.538 3.800 10.462 1.00 52.44 88 THR A CA 1
ATOM 701 C C . THR A 1 88 ? -0.342 2.585 10.659 1.00 52.44 88 THR A C 1
ATOM 703 O O . THR A 1 88 ? -1.566 2.677 10.612 1.00 52.44 88 THR A O 1
ATOM 706 N N . LYS A 1 89 ? 0.295 1.422 10.773 1.00 65.25 89 LYS A N 1
ATOM 707 C CA . LYS A 1 89 ? -0.381 0.162 11.020 1.00 65.25 89 LYS A CA 1
ATOM 708 C C . LYS A 1 89 ? -0.920 0.228 12.440 1.00 65.25 89 LYS A C 1
ATOM 710 O O . LYS A 1 89 ? -0.259 -0.211 13.377 1.00 65.25 89 LYS A O 1
ATOM 715 N N . PHE A 1 90 ? -2.083 0.850 12.595 1.00 80.19 90 PHE A N 1
ATOM 716 C CA . PHE A 1 90 ? -2.839 0.794 13.829 1.00 80.19 90 PHE A CA 1
ATOM 717 C C . PHE A 1 90 ? -3.164 -0.672 14.090 1.00 80.19 90 PHE A C 1
ATOM 719 O O . PHE A 1 90 ? -3.578 -1.409 13.194 1.00 80.19 90 PHE A O 1
ATOM 726 N N . ILE A 1 91 ? -2.883 -1.115 15.307 1.00 83.94 91 ILE A N 1
ATOM 727 C CA . ILE A 1 91 ? -3.170 -2.474 15.742 1.00 83.94 91 ILE A CA 1
ATOM 728 C C . ILE A 1 91 ? -4.340 -2.359 16.704 1.00 83.94 91 ILE A C 1
ATOM 730 O O . ILE A 1 91 ? -4.178 -1.830 17.800 1.00 83.94 91 ILE A O 1
ATOM 734 N N . CYS A 1 92 ? -5.508 -2.844 16.295 1.00 85.94 92 CYS A N 1
ATOM 735 C CA . CYS A 1 92 ? -6.635 -2.997 17.205 1.00 85.94 92 CYS A CA 1
ATOM 736 C C . CYS A 1 92 ? -6.360 -4.137 18.176 1.00 85.94 92 CYS A C 1
ATOM 738 O O . CYS A 1 92 ? -5.893 -5.200 17.765 1.00 85.94 92 CYS A O 1
ATOM 740 N N . ASN A 1 93 ? -6.662 -3.904 19.453 1.00 89.44 93 ASN A N 1
ATOM 741 C CA . ASN A 1 93 ? -6.473 -4.868 20.537 1.00 89.44 93 ASN A CA 1
ATOM 742 C C . ASN A 1 93 ? -5.048 -5.474 20.543 1.00 89.44 93 ASN A C 1
ATOM 744 O O . ASN A 1 93 ? -4.883 -6.684 20.350 1.00 89.44 93 ASN A O 1
ATOM 748 N N . PRO A 1 94 ? -3.993 -4.645 20.693 1.00 90.62 94 PRO A N 1
ATOM 749 C CA . PRO A 1 94 ? -2.613 -5.118 20.677 1.00 90.62 94 PRO A CA 1
ATOM 750 C C . PRO A 1 94 ? -2.307 -6.015 21.887 1.00 90.62 94 PRO A C 1
ATOM 752 O O . PRO A 1 94 ? -2.935 -5.916 22.937 1.00 90.62 94 PRO A O 1
ATOM 755 N N . SER A 1 95 ? -1.291 -6.874 21.763 1.00 90.56 95 SER A N 1
ATOM 756 C CA . SER A 1 95 ? -0.723 -7.574 22.922 1.00 90.56 95 SER A CA 1
ATOM 757 C C . SER A 1 95 ? 0.065 -6.606 23.812 1.00 90.56 95 SER A C 1
ATOM 759 O O . SER A 1 95 ? 0.555 -5.582 23.331 1.00 90.56 95 SER A O 1
ATOM 761 N N . GLN A 1 96 ? 0.266 -6.959 25.085 1.00 88.44 96 GLN A N 1
ATOM 762 C CA . GLN A 1 96 ? 0.976 -6.103 26.046 1.00 88.44 96 GLN A CA 1
ATOM 763 C C . GLN A 1 96 ? 2.383 -5.703 25.568 1.00 88.44 96 GLN A C 1
ATOM 765 O O . GLN A 1 96 ? 2.778 -4.547 25.682 1.00 88.44 96 GLN A O 1
ATOM 770 N N . GLU A 1 97 ? 3.122 -6.635 24.956 1.00 86.62 97 GLU A N 1
ATOM 771 C CA . GLU A 1 97 ? 4.446 -6.359 24.377 1.00 86.62 97 GLU A CA 1
ATOM 772 C C . GLU A 1 97 ? 4.408 -5.280 23.286 1.00 86.62 97 GLU A C 1
ATOM 774 O O . GLU A 1 97 ? 5.342 -4.493 23.152 1.00 86.62 97 GLU A O 1
ATOM 779 N N . LYS A 1 98 ? 3.333 -5.238 22.491 1.00 83.50 98 LYS A N 1
ATOM 780 C CA . LYS A 1 98 ? 3.168 -4.253 21.416 1.00 83.50 98 LYS A CA 1
ATOM 781 C C . LYS A 1 98 ? 2.721 -2.904 21.961 1.00 83.50 98 LYS A C 1
ATOM 783 O O . LYS A 1 98 ? 3.188 -1.887 21.462 1.00 83.50 98 LYS A O 1
ATOM 788 N N . LEU A 1 99 ? 1.863 -2.902 22.981 1.00 86.81 99 LEU A N 1
ATOM 789 C CA . LEU A 1 99 ? 1.386 -1.684 23.631 1.00 86.81 99 LEU A CA 1
ATOM 790 C C . LEU A 1 99 ? 2.531 -0.932 24.320 1.00 86.81 99 LEU A C 1
ATOM 792 O O . LEU A 1 99 ? 2.699 0.258 24.086 1.00 86.81 99 LEU A O 1
ATOM 796 N N . ASN A 1 100 ? 3.392 -1.645 25.056 1.00 84.81 100 ASN A N 1
ATOM 797 C CA . ASN A 1 100 ? 4.542 -1.055 25.755 1.00 84.81 100 ASN A CA 1
ATOM 798 C C . ASN A 1 100 ? 5.557 -0.379 24.811 1.00 84.81 100 ASN A C 1
ATOM 800 O O . ASN A 1 100 ? 6.337 0.462 25.245 1.00 84.81 100 ASN A O 1
ATOM 804 N N . ASN A 1 101 ? 5.566 -0.766 23.532 1.00 84.44 101 ASN A N 1
ATOM 805 C CA . ASN A 1 101 ? 6.429 -0.196 22.495 1.00 84.44 101 ASN A CA 1
ATOM 806 C C . ASN A 1 101 ? 5.674 0.766 21.555 1.00 84.44 101 ASN A C 1
ATOM 808 O O . ASN A 1 101 ? 6.223 1.176 20.530 1.00 84.44 101 ASN A O 1
ATOM 812 N N . SER A 1 102 ? 4.412 1.094 21.854 1.00 83.75 102 SER A N 1
ATOM 813 C CA . SER A 1 102 ? 3.573 1.956 21.020 1.00 83.75 102 SER A CA 1
ATOM 814 C C . SER A 1 102 ? 3.666 3.419 21.470 1.00 83.75 102 SER A C 1
ATOM 816 O O . SER A 1 102 ? 3.525 3.694 22.658 1.00 83.75 102 SER A O 1
ATOM 818 N N . PRO A 1 103 ? 3.821 4.385 20.544 1.00 86.88 103 PRO A N 1
ATOM 819 C CA . PRO A 1 103 ? 3.753 5.813 20.870 1.00 86.88 103 PRO A CA 1
ATOM 820 C C . PRO A 1 103 ? 2.313 6.318 21.086 1.00 86.88 103 PRO A C 1
ATOM 822 O O . PRO A 1 103 ? 2.122 7.489 21.413 1.00 86.88 103 PRO A O 1
ATOM 825 N N . LEU A 1 104 ? 1.308 5.466 20.852 1.00 89.12 104 LEU A N 1
ATOM 826 C CA . LEU A 1 104 ? -0.111 5.752 21.045 1.00 89.12 104 LEU A CA 1
ATOM 827 C C . LEU A 1 104 ? -0.801 4.554 21.708 1.00 89.12 104 LEU A C 1
ATOM 829 O O . LEU A 1 104 ? -0.795 3.443 21.172 1.00 89.12 104 LEU A O 1
ATOM 833 N N . GLU A 1 105 ? -1.450 4.822 22.827 1.00 92.69 105 GLU A N 1
ATOM 834 C CA . GLU A 1 105 ? -2.440 3.981 23.483 1.00 92.69 105 GLU A CA 1
ATOM 835 C C . GLU A 1 105 ? -3.789 4.696 23.398 1.00 92.69 105 GLU A C 1
ATOM 837 O O . GLU A 1 105 ? -3.904 5.868 23.752 1.00 92.69 105 GLU A O 1
ATOM 842 N N . LEU A 1 106 ? -4.799 4.006 22.873 1.00 92.75 106 LEU A N 1
ATOM 843 C CA . LEU A 1 106 ? -6.126 4.565 22.652 1.00 92.75 106 LEU A CA 1
ATOM 844 C C . LEU A 1 106 ? -7.184 3.539 23.050 1.00 92.75 106 LEU A C 1
ATOM 846 O O . LEU A 1 106 ? -7.246 2.448 22.483 1.00 92.75 106 LEU A O 1
ATOM 850 N N . ILE A 1 107 ? -8.042 3.932 23.982 1.00 93.31 107 ILE A N 1
ATOM 851 C CA . ILE A 1 107 ? -9.215 3.187 24.424 1.00 93.31 107 ILE A CA 1
ATOM 852 C C . ILE A 1 107 ? -10.444 3.970 23.969 1.00 93.31 107 ILE A C 1
ATOM 854 O O . ILE A 1 107 ? -10.569 5.160 24.245 1.00 93.31 107 ILE A O 1
ATOM 858 N N . VAL A 1 108 ? -11.351 3.310 23.244 1.00 94.38 108 VAL A N 1
ATOM 859 C CA . VAL A 1 108 ? -12.567 3.931 22.700 1.00 94.38 108 VAL A CA 1
ATOM 860 C C . VAL A 1 108 ? -13.775 3.085 23.063 1.00 94.38 108 VAL A C 1
ATOM 862 O O . VAL A 1 108 ? -13.798 1.881 22.822 1.00 94.38 108 VAL A O 1
ATOM 865 N N . SER A 1 109 ? -14.803 3.740 23.594 1.00 93.25 109 SER A N 1
ATOM 866 C CA . SER A 1 109 ? -16.142 3.184 23.772 1.00 93.25 109 SER A CA 1
ATOM 867 C C . SER A 1 109 ? -17.123 3.928 22.875 1.00 93.25 109 SER A C 1
ATOM 869 O O . SER A 1 109 ? -17.220 5.158 22.917 1.00 93.25 109 SER A O 1
ATOM 871 N N . ALA A 1 110 ? -17.874 3.187 22.064 1.00 94.50 110 ALA A N 1
ATOM 872 C CA . ALA A 1 110 ? -18.815 3.754 21.107 1.00 94.50 110 ALA A CA 1
ATOM 873 C C . ALA A 1 110 ? -20.095 2.916 20.998 1.00 94.50 110 ALA A C 1
ATOM 875 O O . ALA A 1 110 ? -20.088 1.713 21.256 1.00 94.50 110 ALA A O 1
ATOM 876 N N . SER A 1 111 ? -21.189 3.570 20.612 1.00 91.62 111 SER A N 1
ATOM 877 C CA . SER A 1 111 ? -22.383 2.913 20.084 1.00 91.62 111 SER A CA 1
ATOM 878 C C . SER A 1 111 ? -22.263 2.732 18.567 1.00 91.62 111 SER A C 1
ATOM 880 O O . SER A 1 111 ? -21.232 3.039 17.975 1.00 91.62 111 SER A O 1
ATOM 882 N N . GLU A 1 112 ? -23.325 2.246 17.926 1.00 88.69 112 GLU A N 1
ATOM 883 C CA . GLU A 1 112 ? -23.387 2.080 16.469 1.00 88.69 112 GLU A CA 1
ATOM 884 C C . GLU A 1 112 ? -23.218 3.409 15.712 1.00 88.69 112 GLU A C 1
ATOM 886 O O . GLU A 1 112 ? -22.599 3.442 14.652 1.00 88.69 112 GLU A O 1
ATOM 891 N N . GLU A 1 113 ? -23.704 4.512 16.288 1.00 87.00 113 GLU A N 1
ATOM 892 C CA . GLU A 1 113 ? -23.757 5.820 15.623 1.00 87.00 113 GLU A CA 1
ATOM 893 C C . GLU A 1 113 ? -22.747 6.835 16.163 1.00 87.00 113 GLU A C 1
ATOM 895 O O . GLU A 1 113 ? -22.339 7.743 15.440 1.00 87.00 113 GLU A O 1
ATOM 900 N N . LYS A 1 114 ? -22.372 6.740 17.446 1.00 91.62 114 LYS A N 1
ATOM 901 C CA . LYS A 1 114 ? -21.575 7.781 18.106 1.00 91.62 114 LYS A CA 1
ATOM 902 C C . LYS A 1 114 ? -20.532 7.222 19.058 1.00 91.62 114 LYS A C 1
ATOM 904 O O . LYS A 1 114 ? -20.742 6.219 19.737 1.00 91.62 114 LYS A O 1
ATOM 909 N N . ILE A 1 115 ? -19.416 7.935 19.155 1.00 91.06 115 ILE A N 1
ATOM 910 C CA . ILE A 1 115 ? -18.397 7.705 20.179 1.00 91.06 115 ILE A CA 1
ATOM 911 C C . ILE A 1 115 ? -18.891 8.319 21.488 1.00 91.06 115 ILE A C 1
ATOM 913 O O . ILE A 1 115 ? -19.415 9.431 21.497 1.00 91.06 115 ILE A O 1
ATOM 917 N N . ILE A 1 116 ? -18.755 7.575 22.581 1.00 93.06 116 ILE A N 1
ATOM 918 C CA . ILE A 1 116 ? -19.251 7.967 23.904 1.00 93.06 116 ILE A CA 1
ATOM 919 C C . ILE A 1 116 ? -18.087 8.410 24.787 1.00 93.06 116 ILE A C 1
ATOM 921 O O . ILE A 1 116 ? -18.169 9.442 25.444 1.00 93.06 116 ILE A O 1
ATOM 925 N N . MET A 1 117 ? -17.007 7.628 24.801 1.00 94.25 117 MET A N 1
ATOM 926 C CA . MET A 1 117 ? -15.851 7.858 25.660 1.00 94.25 117 MET A CA 1
ATOM 927 C C . MET A 1 117 ? -14.577 7.480 24.914 1.00 94.25 117 MET A C 1
ATOM 929 O O . MET A 1 117 ? -14.552 6.510 24.153 1.00 94.25 117 MET A O 1
ATOM 933 N N . LEU A 1 118 ? -13.535 8.278 25.123 1.00 93.12 118 LEU A N 1
ATOM 934 C CA . LEU A 1 118 ? -12.193 8.002 24.642 1.00 93.12 118 LEU A CA 1
ATOM 935 C C . LEU A 1 118 ? -11.184 8.351 25.735 1.00 93.12 118 LEU A C 1
ATOM 937 O O . LEU A 1 118 ? -11.313 9.381 26.395 1.00 93.12 118 LEU A O 1
ATOM 941 N N . GLU A 1 119 ? -10.182 7.500 25.895 1.00 92.69 119 GLU A N 1
ATOM 942 C CA . GLU A 1 119 ? -9.035 7.705 26.773 1.00 92.69 119 GLU A CA 1
ATOM 943 C C . GLU A 1 119 ? -7.773 7.423 25.958 1.00 92.69 119 GLU A C 1
ATOM 945 O O . GLU A 1 119 ? -7.692 6.410 25.261 1.00 92.69 119 GLU A O 1
ATOM 950 N N . ALA A 1 120 ? -6.819 8.353 25.967 1.00 90.75 120 ALA A N 1
ATOM 951 C CA . ALA A 1 120 ? -5.638 8.268 25.119 1.00 90.75 120 ALA A CA 1
ATOM 952 C C . ALA A 1 120 ? -4.376 8.681 25.878 1.00 90.75 120 ALA A C 1
ATOM 954 O O . ALA A 1 120 ? -4.320 9.765 26.460 1.00 90.75 120 ALA A O 1
ATOM 955 N N . GLY A 1 121 ? -3.352 7.834 25.813 1.00 89.25 121 GLY A N 1
ATOM 956 C CA . GLY A 1 121 ? -1.982 8.152 26.200 1.00 89.25 121 GLY A CA 1
ATOM 957 C C . GLY A 1 121 ? -1.115 8.212 24.949 1.00 89.25 121 GLY A C 1
ATOM 958 O O . GLY A 1 121 ? -1.107 7.268 24.161 1.00 89.25 121 GLY A O 1
ATOM 959 N N . ALA A 1 122 ? -0.400 9.313 24.717 1.00 88.94 122 ALA A N 1
ATOM 960 C CA . ALA A 1 122 ? 0.420 9.425 23.517 1.00 88.94 122 ALA A CA 1
ATOM 961 C C . ALA A 1 122 ? 1.669 10.288 23.686 1.00 88.94 122 ALA A C 1
ATOM 963 O O . ALA A 1 122 ? 1.670 11.277 24.417 1.00 88.94 122 ALA A O 1
ATOM 964 N N . GLN A 1 123 ? 2.718 9.931 22.946 1.00 85.25 123 GLN A N 1
ATOM 965 C CA . GLN A 1 123 ? 3.990 10.645 22.911 1.00 85.25 123 GLN A CA 1
ATOM 966 C C . GLN A 1 123 ? 4.095 11.466 21.617 1.00 85.25 123 GLN A C 1
ATOM 968 O O . GLN A 1 123 ? 4.548 10.954 20.598 1.00 85.25 123 GLN A O 1
ATOM 973 N N . GLU A 1 124 ? 3.651 12.729 21.665 1.00 81.88 124 GLU A N 1
ATOM 974 C CA . GLU A 1 124 ? 3.722 13.708 20.559 1.00 81.88 124 GLU A CA 1
ATOM 975 C C . GLU A 1 124 ? 3.306 13.147 19.186 1.00 81.88 124 GLU A C 1
ATOM 977 O O . GLU A 1 124 ? 4.101 12.960 18.262 1.00 81.88 124 GLU A O 1
ATOM 982 N N . ILE A 1 125 ? 2.009 12.905 19.034 1.00 82.25 125 ILE A N 1
ATOM 983 C CA . ILE A 1 125 ? 1.397 12.483 17.772 1.00 82.25 125 ILE A CA 1
ATOM 984 C C . ILE A 1 125 ? 0.693 13.647 17.084 1.00 82.25 125 ILE A C 1
ATOM 986 O O . ILE A 1 125 ? 0.093 14.510 17.720 1.00 82.25 125 ILE A O 1
ATOM 990 N N . ARG A 1 126 ? 0.732 13.643 15.749 1.00 82.56 126 ARG A N 1
ATOM 991 C CA . ARG A 1 126 ? -0.050 14.580 14.935 1.00 82.56 126 ARG A CA 1
ATOM 992 C C . ARG A 1 126 ? -1.540 14.294 15.096 1.00 82.56 126 ARG A C 1
ATOM 994 O O . ARG A 1 126 ? -1.949 13.133 15.089 1.00 82.56 126 ARG A O 1
ATOM 1001 N N . GLU A 1 127 ? -2.342 15.350 15.141 1.00 81.75 127 GLU A N 1
ATOM 1002 C CA . GLU A 1 127 ? -3.799 15.263 15.283 1.00 81.75 127 GLU A CA 1
ATOM 1003 C C . GLU A 1 127 ? -4.449 14.400 14.188 1.00 81.75 127 GLU A C 1
ATOM 1005 O O . GLU A 1 127 ? -5.304 13.565 14.469 1.00 81.75 127 GLU A O 1
ATOM 1010 N N . GLU A 1 128 ? -3.965 14.517 12.952 1.00 83.38 128 GLU A N 1
ATOM 1011 C CA . GLU A 1 128 ? -4.417 13.728 11.799 1.00 83.38 128 GLU A CA 1
ATOM 1012 C C . GLU A 1 128 ? -4.333 12.213 12.058 1.00 83.38 128 GLU A C 1
ATOM 1014 O O . GLU A 1 128 ? -5.253 11.465 11.725 1.00 83.38 128 GLU A O 1
ATOM 1019 N N . LYS A 1 129 ? -3.252 11.749 12.702 1.00 83.56 129 LYS A N 1
ATOM 1020 C CA . LYS A 1 129 ? -3.061 10.330 13.042 1.00 83.56 129 LYS A CA 1
ATOM 1021 C C . LYS A 1 129 ? -3.995 9.889 14.161 1.00 83.56 129 LYS A C 1
ATOM 1023 O O . LYS A 1 129 ? -4.504 8.771 14.119 1.00 83.56 129 LYS A O 1
ATOM 1028 N N . LEU A 1 130 ? -4.252 10.760 15.136 1.00 87.38 130 LEU A N 1
ATOM 1029 C CA . LEU A 1 130 ? -5.200 10.480 16.212 1.00 87.38 130 LEU A CA 1
ATOM 1030 C C . LEU A 1 130 ? -6.627 10.331 15.660 1.00 87.38 130 LEU A C 1
ATOM 1032 O O . LEU A 1 130 ? -7.314 9.365 15.984 1.00 87.38 130 LEU A O 1
ATOM 1036 N N . GLN A 1 131 ? -7.046 11.225 14.761 1.00 87.62 131 GLN A N 1
ATOM 1037 C CA . GLN A 1 131 ? -8.353 11.143 14.099 1.00 87.62 131 GLN A CA 1
ATOM 1038 C C . GLN A 1 131 ? -8.501 9.852 13.276 1.00 87.62 131 GLN A C 1
ATOM 1040 O O . GLN A 1 131 ? -9.551 9.206 13.315 1.00 87.62 131 GLN A O 1
ATOM 1045 N N . GLN A 1 132 ? -7.446 9.434 12.568 1.00 85.88 132 GLN A N 1
ATOM 1046 C CA . GLN A 1 132 ? -7.438 8.162 11.839 1.00 85.88 132 GLN A CA 1
ATOM 1047 C C . GLN A 1 132 ? -7.567 6.953 12.779 1.00 85.88 132 GLN A C 1
ATOM 1049 O O . GLN A 1 132 ? -8.361 6.056 12.495 1.00 85.88 132 GLN A O 1
ATOM 1054 N N . ALA A 1 133 ? -6.846 6.946 13.906 1.00 89.56 133 ALA A N 1
ATOM 1055 C CA . ALA A 1 133 ? -6.926 5.881 14.907 1.00 89.56 133 ALA A CA 1
ATOM 1056 C C . ALA A 1 133 ? -8.340 5.753 15.494 1.00 89.56 133 ALA A C 1
ATOM 1058 O O . ALA A 1 133 ? -8.877 4.650 15.588 1.00 89.56 133 ALA A O 1
ATOM 1059 N N . ILE A 1 134 ? -8.968 6.885 15.826 1.00 92.00 134 ILE A N 1
ATOM 1060 C CA . ILE A 1 134 ? -10.334 6.931 16.360 1.00 92.00 134 ILE A CA 1
ATOM 1061 C C . ILE A 1 134 ? -11.340 6.377 15.346 1.00 92.00 134 ILE A C 1
ATOM 1063 O O . ILE A 1 134 ? -12.203 5.571 15.699 1.00 92.00 134 ILE A O 1
ATOM 1067 N N . LYS A 1 135 ? -11.226 6.776 14.074 1.00 90.31 135 LYS A N 1
ATOM 1068 C CA . LYS A 1 135 ? -12.123 6.303 13.013 1.00 90.31 135 LYS A CA 1
ATOM 1069 C C . LYS A 1 135 ? -12.021 4.789 12.823 1.00 90.31 135 LYS A C 1
ATOM 1071 O O . LYS A 1 135 ? -13.045 4.121 12.717 1.00 90.31 135 LYS A O 1
ATOM 1076 N N . LEU A 1 136 ? -10.798 4.265 12.818 1.00 89.88 136 LEU A N 1
ATOM 1077 C CA . LEU A 1 136 ? -10.533 2.835 12.701 1.00 89.88 136 LEU A CA 1
ATOM 1078 C C . LEU A 1 136 ? -11.071 2.060 13.918 1.00 89.88 136 LEU A C 1
ATOM 1080 O O . LEU A 1 136 ? -11.734 1.042 13.746 1.00 89.88 136 LEU A O 1
ATOM 1084 N N . ALA A 1 137 ? -10.891 2.581 15.136 1.00 91.75 137 ALA A N 1
ATOM 1085 C CA . ALA A 1 137 ? -11.463 1.983 16.344 1.00 91.75 137 ALA A CA 1
ATOM 1086 C C . ALA A 1 137 ? -13.001 1.921 16.298 1.00 91.75 137 ALA A C 1
ATOM 1088 O O . ALA A 1 137 ? -13.589 0.897 16.638 1.00 91.75 137 ALA A O 1
ATOM 1089 N N . HIS A 1 138 ? -13.665 2.987 15.837 1.00 92.88 138 HIS A N 1
ATOM 1090 C CA . HIS A 1 138 ? -15.125 3.013 15.722 1.00 92.88 138 HIS A CA 1
ATOM 1091 C C . HIS A 1 138 ? -15.654 1.983 14.710 1.00 92.88 138 HIS A C 1
ATOM 1093 O O . HIS A 1 138 ? -16.644 1.311 14.990 1.00 92.88 138 HIS A O 1
ATOM 1099 N N . GLN A 1 139 ? -14.966 1.805 13.578 1.00 89.56 139 GLN A N 1
ATOM 1100 C CA . GLN A 1 139 ? -15.318 0.793 12.575 1.00 89.56 139 GLN A CA 1
ATOM 1101 C C . GLN A 1 139 ? -15.243 -0.634 13.139 1.00 89.56 139 GLN A C 1
ATOM 1103 O O . GLN A 1 139 ? -16.159 -1.427 12.936 1.00 89.56 139 GLN A O 1
ATOM 1108 N N . GLU A 1 140 ? -14.195 -0.956 13.899 1.00 89.44 140 GLU A N 1
ATOM 1109 C CA . GLU A 1 140 ? -14.063 -2.270 14.545 1.00 89.44 140 GLU A CA 1
ATOM 1110 C C . GLU A 1 140 ? -15.126 -2.498 15.631 1.00 89.44 140 GLU A C 1
ATOM 1112 O O . GLU A 1 140 ? -15.687 -3.590 15.746 1.00 89.44 140 GLU A O 1
ATOM 1117 N N . ILE A 1 141 ? -15.476 -1.459 16.398 1.00 93.06 141 ILE A N 1
ATOM 1118 C CA . ILE A 1 141 ? -16.565 -1.532 17.385 1.00 93.06 141 ILE A CA 1
ATOM 1119 C C . ILE A 1 141 ? -17.906 -1.822 16.698 1.00 93.06 141 ILE A C 1
ATOM 1121 O O . ILE A 1 141 ? -18.671 -2.647 17.194 1.00 93.06 141 ILE A O 1
ATOM 1125 N N . GLN A 1 142 ? -18.188 -1.213 15.543 1.00 90.38 142 GLN A N 1
ATOM 1126 C CA . GLN A 1 142 ? -19.410 -1.490 14.777 1.00 90.38 142 GLN A CA 1
ATOM 1127 C C . GLN A 1 142 ? -19.484 -2.956 14.321 1.00 90.38 142 GLN A C 1
ATOM 1129 O O . GLN A 1 142 ? -20.545 -3.576 14.424 1.00 90.38 142 GLN A O 1
ATOM 1134 N N . LEU A 1 143 ? -18.362 -3.545 13.891 1.00 89.81 143 LEU A N 1
ATOM 1135 C CA . LEU A 1 143 ? -18.294 -4.973 13.554 1.00 89.81 143 LEU A CA 1
ATOM 1136 C C . LEU A 1 143 ? -18.592 -5.860 14.772 1.00 89.81 143 LEU A C 1
ATOM 1138 O O . LEU A 1 143 ? -19.372 -6.809 14.666 1.00 89.81 143 LEU A O 1
ATOM 1142 N N . LEU A 1 144 ? -18.025 -5.533 15.939 1.00 89.62 144 LEU A N 1
ATOM 1143 C CA . LEU A 1 144 ? -18.302 -6.245 17.191 1.00 89.62 144 LEU A CA 1
ATOM 1144 C C . LEU A 1 144 ? -19.771 -6.120 17.612 1.00 89.62 144 LEU A C 1
ATOM 1146 O O . LEU A 1 144 ? -20.384 -7.118 17.987 1.00 89.62 144 LEU A O 1
ATOM 1150 N N . ILE A 1 145 ? -20.360 -4.925 17.517 1.00 90.69 145 ILE A N 1
ATOM 1151 C CA . ILE A 1 145 ? -21.783 -4.702 17.805 1.00 90.69 145 ILE A CA 1
ATOM 1152 C C . ILE A 1 145 ? -22.646 -5.575 16.891 1.00 90.69 145 ILE A C 1
ATOM 1154 O O . ILE A 1 145 ? -23.521 -6.281 17.391 1.00 90.69 145 ILE A O 1
ATOM 1158 N N . GLY A 1 146 ? -22.370 -5.592 15.584 1.00 89.06 146 GLY A N 1
ATOM 1159 C CA . GLY A 1 146 ? -23.090 -6.435 14.629 1.00 89.06 146 GLY A CA 1
ATOM 1160 C C . GLY A 1 146 ? -22.976 -7.927 14.957 1.00 89.06 146 GLY A C 1
ATOM 1161 O O . GLY A 1 146 ? -23.974 -8.650 14.931 1.00 89.06 146 GLY A O 1
ATOM 1162 N N . PHE A 1 147 ? -21.786 -8.387 15.352 1.00 90.50 147 PHE A N 1
ATOM 1163 C CA . PHE A 1 147 ? -21.566 -9.761 15.808 1.00 90.50 147 PHE A CA 1
ATOM 1164 C C . PHE A 1 147 ? -22.388 -10.101 17.064 1.00 90.50 147 PHE A C 1
ATOM 1166 O O . PHE A 1 147 ? -23.081 -11.120 17.093 1.00 90.50 147 PHE A O 1
ATOM 1173 N N . PHE A 1 148 ? -22.386 -9.235 18.082 1.00 87.44 148 PHE A N 1
ATOM 1174 C CA . PHE A 1 148 ? -23.178 -9.449 19.297 1.00 87.44 148 PHE A CA 1
ATOM 1175 C C . PHE A 1 148 ? -24.686 -9.383 19.040 1.00 87.44 148 PHE A C 1
ATOM 1177 O O . PHE A 1 148 ? -25.431 -10.196 19.587 1.00 87.44 148 PHE A O 1
ATOM 1184 N N . GLN A 1 149 ? -25.149 -8.467 18.186 1.00 87.69 149 GLN A N 1
ATOM 1185 C CA . GLN A 1 149 ? -26.552 -8.387 17.772 1.00 87.69 149 GLN A CA 1
ATOM 1186 C C . GLN A 1 149 ? -26.987 -9.660 17.037 1.00 87.69 149 GLN A C 1
ATOM 1188 O O . GLN A 1 149 ? -28.059 -10.199 17.316 1.00 87.69 149 GLN A O 1
ATOM 1193 N N . HIS A 1 150 ? -26.148 -10.182 16.139 1.00 88.69 150 HIS A N 1
ATOM 1194 C CA . HIS A 1 150 ? -26.413 -11.435 15.437 1.00 88.69 150 HIS A CA 1
ATOM 1195 C C . HIS A 1 150 ? -26.584 -12.614 16.410 1.00 88.69 150 HIS A C 1
ATOM 1197 O O . HIS A 1 150 ? -27.540 -13.386 16.291 1.00 88.69 150 HIS A O 1
ATOM 1203 N N . ILE A 1 151 ? -25.709 -12.721 17.413 1.00 87.69 151 ILE A N 1
ATOM 1204 C CA . ILE A 1 151 ? -25.808 -13.747 18.462 1.00 87.69 151 ILE A CA 1
ATOM 1205 C C . ILE A 1 151 ? -27.075 -13.558 19.303 1.00 87.69 151 ILE A C 1
ATOM 1207 O O . ILE A 1 151 ? -27.821 -14.515 19.509 1.00 87.69 151 ILE A O 1
ATOM 1211 N N . ALA A 1 152 ? -27.348 -12.336 19.767 1.00 86.06 152 ALA A N 1
ATOM 1212 C CA . ALA A 1 152 ? -28.514 -12.036 20.596 1.00 86.06 152 ALA A CA 1
ATOM 1213 C C . ALA A 1 152 ? -29.831 -12.387 19.884 1.00 86.06 152 ALA A C 1
ATOM 1215 O O . ALA A 1 152 ? -30.712 -13.013 20.477 1.00 86.06 152 ALA A O 1
ATOM 1216 N N . ASN A 1 153 ? -29.927 -12.061 18.591 1.00 86.94 153 ASN A N 1
ATOM 1217 C CA . ASN A 1 153 ? -31.073 -12.404 17.751 1.00 86.94 153 ASN A CA 1
ATOM 1218 C C . ASN A 1 153 ? -31.221 -13.921 17.574 1.00 86.94 153 ASN A C 1
ATOM 1220 O O . ASN A 1 153 ? -32.335 -14.436 17.637 1.00 86.94 153 ASN A O 1
ATOM 1224 N N . SER A 1 154 ? -30.106 -14.640 17.408 1.00 86.31 154 SER A N 1
ATOM 1225 C CA . SER A 1 154 ? -30.100 -16.104 17.266 1.00 86.31 154 SER A CA 1
ATOM 1226 C C . SER A 1 154 ? -30.581 -16.826 18.530 1.00 86.31 154 SER A C 1
ATOM 1228 O O . SER A 1 154 ? -31.173 -17.898 18.440 1.00 86.31 154 SER A O 1
ATOM 1230 N N . LEU A 1 155 ? -30.366 -16.233 19.707 1.00 85.19 155 LEU A N 1
ATOM 1231 C CA . LEU A 1 155 ? -30.819 -16.759 20.999 1.00 85.19 155 LEU A CA 1
ATOM 1232 C C . LEU A 1 155 ? -32.227 -16.278 21.400 1.00 85.19 155 LEU A C 1
ATOM 1234 O O . LEU A 1 155 ? -32.747 -16.708 22.427 1.00 85.19 155 LEU A O 1
ATOM 1238 N N . GLY A 1 156 ? -32.851 -15.386 20.623 1.00 81.25 156 GLY A N 1
ATOM 1239 C CA . GLY A 1 156 ? -34.185 -14.849 20.917 1.00 81.25 156 GLY A CA 1
ATOM 1240 C C . GLY A 1 156 ? -34.243 -13.916 22.132 1.00 81.25 156 GLY A C 1
ATOM 1241 O O . GLY A 1 156 ? -35.327 -13.677 22.669 1.00 81.25 156 GLY A O 1
ATOM 1242 N N . VAL A 1 157 ? -33.102 -13.378 22.574 1.00 76.12 157 VAL A N 1
ATOM 1243 C CA . VAL A 1 157 ? -33.038 -12.467 23.723 1.00 76.12 157 VAL A CA 1
ATOM 1244 C C . VAL A 1 157 ? -33.597 -11.109 23.301 1.00 76.12 157 VAL A C 1
ATOM 1246 O O . VAL A 1 157 ? -32.958 -10.353 22.570 1.00 76.12 157 VAL A O 1
ATOM 1249 N N . LYS A 1 158 ? -34.816 -10.788 23.747 1.00 71.94 158 LYS A N 1
ATOM 1250 C CA . LYS A 1 158 ? -35.427 -9.475 23.512 1.00 71.94 158 LYS A CA 1
ATOM 1251 C C . LYS A 1 158 ? -34.896 -8.477 24.532 1.00 71.94 158 LYS A C 1
ATOM 1253 O O . LYS A 1 158 ? -34.969 -8.713 25.733 1.00 71.94 158 LYS A O 1
ATOM 1258 N N . LYS A 1 159 ? -34.389 -7.346 24.043 1.00 69.94 159 LYS A N 1
ATOM 1259 C CA . LYS A 1 159 ? -33.972 -6.221 24.883 1.00 69.94 159 LYS A CA 1
ATOM 1260 C C . LYS A 1 159 ? -35.207 -5.671 25.610 1.00 69.94 159 LYS A C 1
ATOM 1262 O O . LYS A 1 159 ? -36.153 -5.239 24.949 1.00 69.94 159 LYS A O 1
ATOM 1267 N N . GLU A 1 160 ? -35.222 -5.714 26.941 1.00 74.81 160 GLU A N 1
ATOM 1268 C CA . GLU A 1 160 ? -36.287 -5.086 27.729 1.00 74.81 160 GLU A CA 1
ATOM 1269 C C . GLU A 1 160 ? -36.227 -3.565 27.549 1.00 74.81 160 GLU A C 1
ATOM 1271 O O . GLU A 1 160 ? -35.156 -2.956 27.611 1.00 74.81 160 GLU A O 1
ATOM 1276 N N . LYS A 1 161 ? -37.378 -2.943 27.277 1.00 50.06 161 LYS A N 1
ATOM 1277 C CA . LYS A 1 161 ? -37.482 -1.483 27.233 1.00 50.06 161 LYS A CA 1
ATOM 1278 C C . LYS A 1 161 ? -37.530 -0.974 28.666 1.00 50.06 161 LYS A C 1
ATOM 1280 O O . LYS A 1 161 ? -38.481 -1.262 29.385 1.00 50.06 161 LYS A O 1
ATOM 1285 N N . MET A 1 162 ? -36.513 -0.222 29.059 1.00 51.28 162 MET A N 1
ATOM 1286 C CA . MET A 1 162 ? -36.517 0.511 30.317 1.00 51.28 162 MET A CA 1
ATOM 1287 C C . MET A 1 162 ? -37.246 1.836 30.080 1.00 51.28 162 MET A C 1
ATOM 1289 O O . MET A 1 162 ? -36.878 2.579 29.171 1.00 51.28 162 MET A O 1
ATOM 1293 N N . GLU A 1 163 ? -38.310 2.104 30.835 1.00 48.59 163 GLU A N 1
ATOM 1294 C CA . GLU A 1 163 ? -38.976 3.408 30.802 1.00 48.59 163 GLU A CA 1
ATOM 1295 C C . GLU A 1 163 ? -38.022 4.463 31.374 1.00 48.59 163 GLU 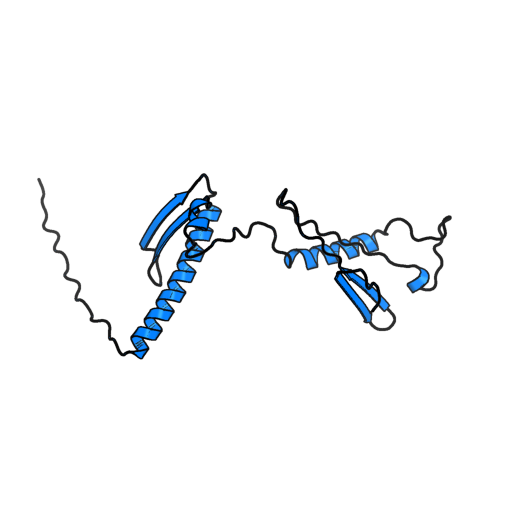A C 1
ATOM 1297 O O . GLU A 1 163 ? -37.504 4.312 32.484 1.00 48.59 163 GLU A O 1
ATOM 1302 N N . GLU A 1 164 ? -37.758 5.519 30.603 1.00 54.22 164 GLU A N 1
ATOM 1303 C CA . GLU A 1 164 ? -37.003 6.673 31.082 1.00 54.22 164 GLU A CA 1
ATOM 1304 C C . GLU A 1 164 ? -37.802 7.342 32.203 1.00 54.22 164 GLU A C 1
ATOM 1306 O O . GLU A 1 164 ? -38.831 7.975 31.967 1.00 54.22 164 GLU A O 1
ATOM 1311 N N . LYS A 1 165 ? -37.338 7.209 33.449 1.00 46.09 165 LYS A N 1
ATOM 1312 C CA . LYS A 1 165 ? -37.803 8.100 34.510 1.00 46.09 165 LYS A CA 1
ATOM 1313 C C . LYS A 1 165 ? -37.239 9.483 34.216 1.00 46.09 165 LYS A C 1
ATOM 1315 O O . LYS A 1 165 ? -36.030 9.680 34.301 1.00 46.09 165 LYS A O 1
ATOM 1320 N N . ALA A 1 166 ? -38.122 10.418 33.880 1.00 42.38 166 ALA A N 1
ATOM 1321 C CA . ALA A 1 166 ? -37.800 11.834 33.876 1.00 42.38 166 ALA A CA 1
ATOM 1322 C C . ALA A 1 166 ? -37.273 12.206 35.268 1.00 42.38 166 ALA A C 1
ATOM 1324 O O . ALA A 1 166 ? -37.989 12.091 36.264 1.00 42.38 166 ALA A O 1
ATOM 1325 N N . THR A 1 167 ? -36.003 12.588 35.349 1.00 44.25 167 THR A N 1
ATOM 1326 C CA . THR A 1 167 ? -35.447 13.181 36.560 1.00 44.25 167 THR A CA 1
ATOM 1327 C C . THR A 1 167 ? -36.070 14.566 36.685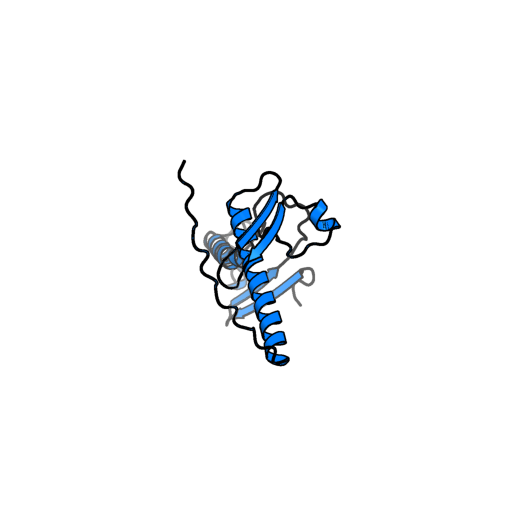 1.00 44.25 167 THR A C 1
ATOM 1329 O O . THR A 1 167 ? -35.748 15.460 35.906 1.00 44.25 167 THR A O 1
ATOM 1332 N N . GLU A 1 168 ? -37.010 14.735 37.613 1.00 44.09 168 GLU A N 1
ATOM 1333 C CA . GLU A 1 168 ? -37.462 16.062 38.023 1.00 44.09 168 GLU A CA 1
ATOM 1334 C C . GLU A 1 168 ? -36.253 16.807 38.604 1.00 44.09 168 GLU A C 1
ATOM 1336 O O . GLU A 1 168 ? -35.675 16.395 39.612 1.00 44.09 168 GLU A O 1
ATOM 1341 N N . GLU A 1 169 ? -35.838 17.886 37.941 1.00 48.94 169 GLU A N 1
ATOM 1342 C CA . GLU A 1 169 ? -34.883 18.842 38.490 1.00 48.94 169 GLU A CA 1
ATOM 1343 C C . GLU A 1 169 ? -35.531 19.525 39.702 1.00 48.94 169 GLU A C 1
ATOM 1345 O O . GLU A 1 169 ? -36.286 20.491 39.581 1.00 48.94 169 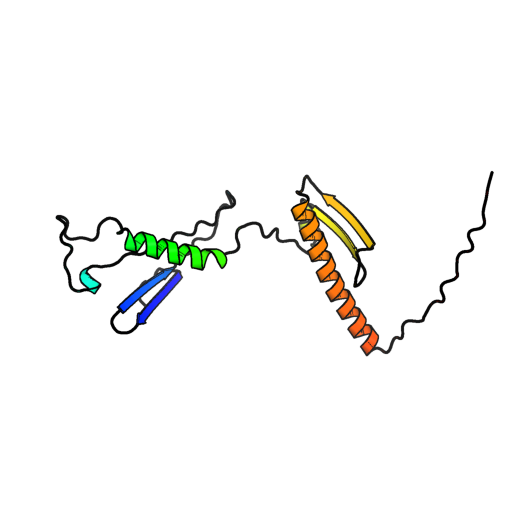GLU A O 1
ATOM 1350 N N . SER A 1 170 ? -35.262 19.007 40.901 1.00 39.38 170 SER A N 1
ATOM 1351 C CA . SER A 1 170 ? -35.561 19.715 42.139 1.00 39.38 170 SER A CA 1
ATOM 1352 C C . SER A 1 170 ? -34.613 20.906 42.246 1.00 39.38 170 SER A C 1
ATOM 1354 O O . SER A 1 170 ? -33.418 20.738 42.503 1.00 39.38 170 SER A O 1
ATOM 1356 N N . GLY A 1 171 ? -35.151 22.103 42.022 1.00 46.12 171 GLY A N 1
ATOM 1357 C CA . GLY A 1 171 ? -34.434 23.354 42.202 1.00 46.12 171 GLY A CA 1
ATOM 1358 C C . GLY A 1 171 ? -33.856 23.499 43.610 1.00 46.12 171 GLY A C 1
ATOM 1359 O O . GLY A 1 171 ? -34.469 23.113 44.607 1.00 46.12 171 GLY A O 1
ATOM 1360 N N . ALA A 1 172 ? -32.682 24.112 43.679 1.00 38.84 172 ALA A N 1
ATOM 1361 C CA . ALA A 1 172 ? -32.159 24.704 44.897 1.00 38.84 172 ALA A CA 1
ATOM 1362 C C . ALA A 1 172 ? -31.482 26.030 44.531 1.00 38.84 172 ALA A C 1
ATOM 1364 O O . ALA A 1 172 ? -30.269 26.109 44.363 1.00 38.84 172 ALA A O 1
ATOM 1365 N N . ASP A 1 173 ? -32.313 27.064 44.395 1.00 42.38 173 ASP A N 1
ATOM 1366 C CA . ASP A 1 173 ? -31.914 28.436 44.694 1.00 42.38 173 ASP A CA 1
ATOM 1367 C C . ASP A 1 173 ? -31.499 28.513 46.173 1.00 42.38 173 ASP A C 1
ATOM 1369 O O . ASP A 1 173 ? -32.312 28.204 47.054 1.00 42.38 173 ASP A O 1
ATOM 1373 N N . LYS A 1 174 ? -30.259 28.942 46.436 1.00 38.72 174 LYS A N 1
ATOM 1374 C CA . LYS A 1 174 ? -29.887 30.027 47.370 1.00 38.72 174 LYS A CA 1
ATOM 1375 C C . LYS A 1 174 ? -28.377 30.219 47.448 1.00 38.72 174 LYS A C 1
ATOM 1377 O O . LYS A 1 174 ? -27.662 29.215 47.648 1.00 38.72 174 LYS A O 1
#